Protein AF-A0A1E7RTA3-F1 (afdb_monomer)

Mean predicted aligned error: 4.81 Å

Secondary structure (DSSP, 8-state):
----HHHHHHHHHHHHHHHHHHHH-S-HHHHHHHHHHHHHHHHHHS-HHHHHHHHHHHHHHHHHH-TTSPP--

Foldseek 3Di:
DDWDVVLVVLLVVLLVVLLVCLVVDPDLVVVVVVSCVSLVVSLVVDDPVCNVVSLVSVQVSCCVRPVVHDGDD

Structure (mmCIF, N/CA/C/O backbone):
data_AF-A0A1E7RTA3-F1
#
_entry.id   AF-A0A1E7RTA3-F1
#
loop_
_atom_site.group_PDB
_atom_site.id
_atom_site.type_symbol
_atom_site.label_atom_id
_atom_site.label_alt_id
_atom_site.label_comp_id
_atom_site.label_asym_id
_atom_site.label_entity_id
_atom_site.label_seq_id
_atom_site.pdbx_PDB_ins_code
_atom_site.Cartn_x
_atom_site.Cartn_y
_atom_site.Cartn_z
_atom_site.occupancy
_atom_site.B_iso_or_equiv
_atom_site.auth_seq_id
_atom_site.auth_comp_id
_atom_site.auth_asym_id
_atom_site.auth_atom_id
_atom_site.pdbx_PDB_model_num
ATOM 1 N N . MET A 1 1 ? -13.339 9.028 9.614 1.00 46.47 1 MET A N 1
ATOM 2 C CA . MET A 1 1 ? -12.879 7.959 8.709 1.00 46.47 1 MET A CA 1
ATOM 3 C C . MET A 1 1 ? -11.393 8.165 8.536 1.00 46.47 1 MET A C 1
ATOM 5 O O . MET A 1 1 ? -11.006 9.081 7.834 1.00 46.47 1 MET A O 1
ATOM 9 N N . ASN A 1 2 ? -10.600 7.435 9.308 1.00 64.94 2 ASN A N 1
ATOM 10 C CA . ASN A 1 2 ? -9.145 7.479 9.273 1.00 64.94 2 ASN A CA 1
ATOM 11 C C . ASN A 1 2 ? -8.693 6.028 9.331 1.00 64.94 2 ASN A C 1
ATOM 13 O O . ASN A 1 2 ? -9.218 5.275 10.153 1.00 64.94 2 ASN A O 1
ATOM 17 N N . VAL A 1 3 ? -7.750 5.661 8.473 1.00 75.12 3 VAL A N 1
ATOM 18 C CA . VAL A 1 3 ? -6.952 4.456 8.687 1.00 75.12 3 VAL A CA 1
ATOM 19 C C .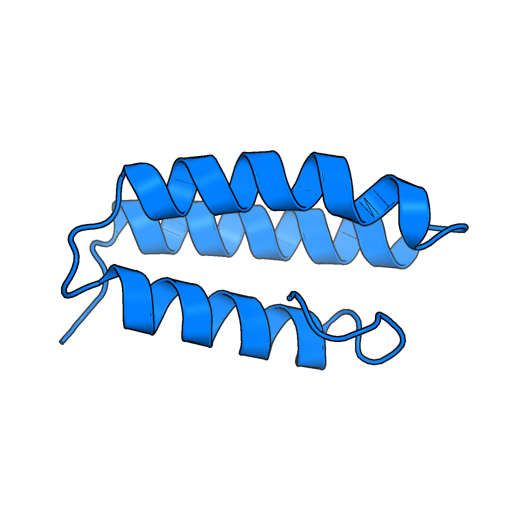 VAL A 1 3 ? -6.218 4.593 10.017 1.00 75.12 3 VAL A C 1
ATOM 21 O O . VAL A 1 3 ? -5.815 5.696 10.405 1.00 75.12 3 VAL A O 1
ATOM 24 N N . ARG A 1 4 ? -6.080 3.488 10.749 1.00 86.06 4 ARG A N 1
ATOM 25 C CA . ARG A 1 4 ? -5.315 3.472 11.999 1.00 86.06 4 ARG A CA 1
ATOM 26 C C . ARG A 1 4 ? -3.913 4.067 11.785 1.00 86.06 4 ARG A C 1
ATOM 28 O O . ARG A 1 4 ? -3.293 3.803 10.753 1.00 86.06 4 ARG A O 1
ATOM 35 N N . PRO A 1 5 ? -3.379 4.830 12.756 1.00 85.25 5 PRO A N 1
ATOM 36 C CA . PRO A 1 5 ? -2.070 5.467 12.623 1.00 85.25 5 PRO A CA 1
ATOM 37 C C . PRO A 1 5 ? -0.940 4.459 12.364 1.00 85.25 5 PRO A C 1
ATOM 39 O O . PRO A 1 5 ? -0.019 4.769 11.620 1.00 85.25 5 PRO A O 1
ATOM 42 N N . GLU A 1 6 ? -1.0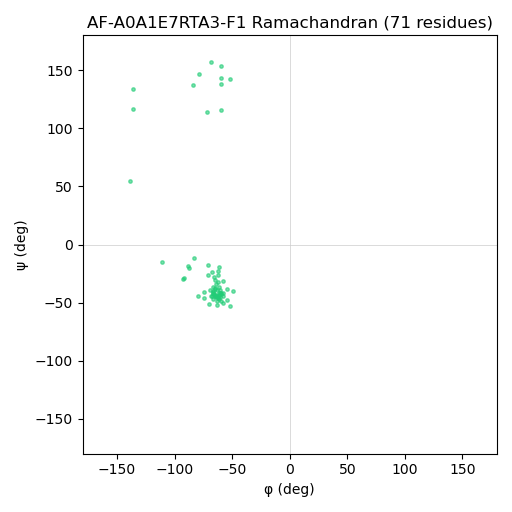34 3.231 12.884 1.00 88.12 6 GLU A N 1
ATOM 43 C CA . GLU A 1 6 ? -0.085 2.153 12.559 1.00 88.12 6 GLU A CA 1
ATOM 44 C C . GLU A 1 6 ? -0.089 1.781 11.070 1.00 88.12 6 GLU A C 1
ATOM 46 O O . GLU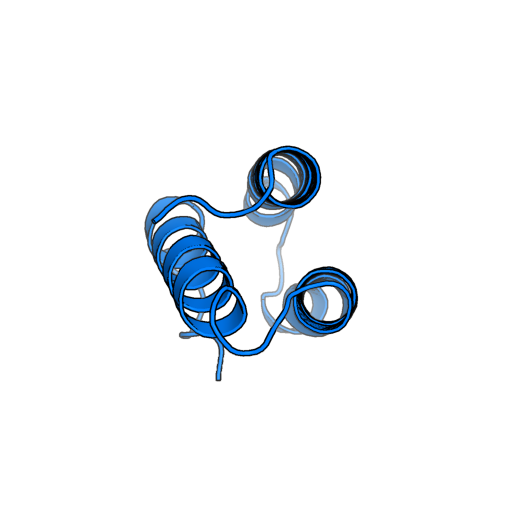 A 1 6 ? 0.973 1.641 10.467 1.00 88.12 6 GLU A O 1
ATOM 51 N N . ILE A 1 7 ? -1.270 1.667 10.457 1.00 88.81 7 ILE A N 1
ATOM 52 C CA . ILE A 1 7 ? -1.403 1.383 9.022 1.00 88.81 7 ILE A CA 1
ATOM 53 C C . ILE A 1 7 ? -0.884 2.562 8.204 1.00 88.81 7 ILE A C 1
ATOM 55 O O . ILE A 1 7 ? -0.188 2.361 7.213 1.00 88.81 7 ILE A O 1
ATOM 59 N N . GLN A 1 8 ? -1.166 3.792 8.640 1.00 87.25 8 GLN A N 1
ATOM 60 C CA . GLN A 1 8 ? -0.649 4.993 7.991 1.00 87.25 8 GLN A CA 1
ATOM 61 C C . GLN A 1 8 ? 0.887 5.021 7.984 1.00 87.25 8 GLN A C 1
ATOM 63 O O . GLN A 1 8 ? 1.472 5.350 6.959 1.00 87.25 8 GLN A O 1
ATOM 68 N N . VAL A 1 9 ? 1.540 4.630 9.084 1.00 89.56 9 VAL A N 1
ATOM 69 C CA . VAL A 1 9 ? 3.009 4.527 9.158 1.00 89.56 9 VAL A CA 1
ATOM 70 C C . VAL A 1 9 ? 3.543 3.423 8.243 1.00 89.56 9 VAL A C 1
ATOM 72 O O . VAL A 1 9 ? 4.551 3.623 7.572 1.00 89.56 9 VAL A O 1
ATOM 75 N N . GLN A 1 10 ? 2.871 2.269 8.168 1.00 89.88 10 GLN A N 1
ATOM 76 C CA . GLN A 1 10 ? 3.265 1.205 7.235 1.00 89.88 10 GLN A CA 1
ATOM 77 C C . GLN A 1 10 ? 3.109 1.632 5.769 1.00 89.88 10 GLN A C 1
ATOM 79 O O . GLN A 1 10 ? 3.954 1.295 4.943 1.00 89.88 10 GLN A O 1
ATOM 84 N N . LEU A 1 11 ? 2.059 2.394 5.450 1.00 89.19 11 LEU A N 1
ATOM 85 C CA . LEU A 1 11 ? 1.842 2.976 4.126 1.00 89.19 11 LEU A CA 1
ATOM 86 C C . LEU A 1 11 ? 2.908 4.011 3.766 1.00 89.19 11 LEU A C 1
ATOM 88 O O . LEU A 1 11 ? 3.409 3.981 2.649 1.00 89.19 11 LEU A O 1
ATOM 92 N N . ASP A 1 12 ? 3.282 4.878 4.702 1.00 89.25 12 ASP A N 1
ATOM 93 C CA . ASP A 1 12 ? 4.340 5.877 4.512 1.00 89.25 12 ASP A CA 1
ATOM 94 C C . ASP A 1 12 ? 5.705 5.198 4.289 1.00 89.25 12 ASP A C 1
ATOM 96 O O . ASP A 1 12 ? 6.418 5.483 3.328 1.00 89.25 12 ASP A O 1
ATOM 100 N N . ALA A 1 13 ? 6.011 4.166 5.083 1.00 89.94 13 ALA A N 1
ATOM 101 C CA . ALA A 1 13 ? 7.204 3.344 4.889 1.00 89.94 13 ALA A CA 1
ATOM 102 C C . ALA A 1 13 ? 7.185 2.570 3.556 1.00 89.94 13 ALA A C 1
ATOM 104 O O . ALA A 1 13 ? 8.240 2.348 2.950 1.00 89.94 13 ALA A O 1
ATOM 105 N N . LEU A 1 14 ? 6.007 2.133 3.095 1.00 89.44 14 LEU A N 1
ATOM 106 C CA . LEU A 1 14 ? 5.835 1.532 1.773 1.00 89.44 14 LEU A CA 1
ATOM 107 C C . LEU A 1 14 ? 6.074 2.572 0.673 1.00 89.44 14 LEU A C 1
ATOM 109 O O . LEU A 1 14 ? 6.758 2.249 -0.295 1.00 89.44 14 LEU A O 1
ATOM 113 N N . GLU A 1 15 ? 5.566 3.797 0.832 1.00 88.62 15 GLU A N 1
ATOM 114 C CA . GLU A 1 15 ? 5.761 4.917 -0.096 1.00 88.62 15 GLU A CA 1
ATOM 115 C C . GLU A 1 15 ? 7.243 5.230 -0.278 1.00 88.62 15 GLU A C 1
ATOM 117 O O . GLU A 1 15 ? 7.744 5.247 -1.404 1.00 88.62 15 GLU A O 1
ATOM 122 N N . GLU A 1 16 ? 7.970 5.385 0.825 1.00 89.62 16 GLU A N 1
ATOM 123 C CA . GLU A 1 16 ? 9.395 5.696 0.802 1.00 89.62 16 GLU A CA 1
ATOM 124 C C . GLU A 1 16 ? 10.187 4.594 0.075 1.00 89.62 16 GLU A C 1
ATOM 126 O O . GLU A 1 16 ? 10.984 4.860 -0.832 1.00 89.62 16 GLU A O 1
ATOM 131 N N . LYS A 1 17 ? 9.894 3.320 0.380 1.00 87.44 17 LYS A N 1
ATOM 132 C CA . LYS A 1 17 ? 10.477 2.169 -0.331 1.00 87.44 17 LYS A CA 1
ATOM 133 C C . LYS A 1 17 ? 10.131 2.182 -1.816 1.00 87.44 17 LYS A C 1
ATOM 135 O O . LYS A 1 17 ? 10.993 1.861 -2.635 1.00 87.44 17 LYS A O 1
ATOM 140 N N . LEU A 1 18 ? 8.904 2.565 -2.165 1.00 84.62 18 LEU A N 1
ATOM 141 C CA . LEU A 1 18 ? 8.439 2.650 -3.542 1.00 84.62 18 LEU A CA 1
ATOM 142 C C . LEU A 1 18 ? 9.246 3.672 -4.340 1.00 84.62 18 LEU A C 1
ATOM 144 O O . LEU A 1 18 ? 9.701 3.347 -5.431 1.00 84.62 18 LEU A O 1
ATOM 148 N N . VAL A 1 19 ? 9.478 4.868 -3.788 1.00 85.62 19 VAL A N 1
ATOM 149 C CA . VAL A 1 19 ? 10.306 5.913 -4.418 1.00 85.62 19 VAL A CA 1
ATOM 150 C C . VAL A 1 19 ? 11.690 5.358 -4.752 1.00 85.62 19 VAL A C 1
ATOM 152 O O . VAL A 1 19 ? 12.178 5.496 -5.876 1.00 85.62 19 VAL A O 1
ATOM 155 N N . HIS A 1 20 ? 12.313 4.674 -3.790 1.00 85.12 20 HIS A N 1
ATOM 156 C CA . HIS A 1 20 ? 13.628 4.067 -3.979 1.00 85.12 20 HIS A CA 1
ATOM 157 C C . HIS A 1 20 ? 13.620 2.912 -4.985 1.00 85.12 20 HIS A C 1
ATOM 159 O O . HIS A 1 20 ? 14.590 2.741 -5.729 1.00 85.12 20 HIS A O 1
ATOM 165 N N . TRP A 1 21 ? 12.556 2.110 -5.014 1.00 86.25 21 TRP A N 1
ATOM 166 C CA . TRP A 1 21 ? 12.406 1.025 -5.974 1.00 86.25 21 TRP A CA 1
ATOM 167 C C . TRP A 1 21 ? 12.180 1.542 -7.382 1.00 86.25 21 TRP A C 1
ATOM 169 O O . TRP A 1 21 ? 12.935 1.151 -8.263 1.00 86.25 21 TRP A O 1
ATOM 179 N N . VAL A 1 22 ? 11.230 2.449 -7.603 1.00 81.94 22 VAL A N 1
ATOM 180 C CA . VAL A 1 22 ? 10.946 3.013 -8.930 1.00 81.94 22 VAL A CA 1
ATOM 181 C C . VAL A 1 22 ? 12.192 3.672 -9.515 1.00 81.94 22 VAL A C 1
ATOM 183 O O . VAL A 1 22 ? 12.536 3.416 -10.663 1.00 81.94 22 VAL A O 1
ATOM 186 N N . ALA A 1 23 ? 12.954 4.407 -8.701 1.00 83.44 23 ALA A N 1
ATOM 187 C CA . ALA A 1 23 ? 14.211 5.012 -9.137 1.00 83.44 23 ALA A CA 1
ATOM 188 C C . ALA A 1 23 ? 15.288 3.990 -9.568 1.00 83.44 23 ALA A C 1
ATOM 190 O O . ALA A 1 23 ? 16.214 4.341 -10.301 1.00 83.44 23 ALA A O 1
ATOM 191 N N . ARG A 1 24 ? 15.216 2.734 -9.101 1.00 80.50 24 ARG A N 1
ATOM 192 C CA . ARG A 1 24 ? 16.214 1.676 -9.370 1.00 80.50 24 ARG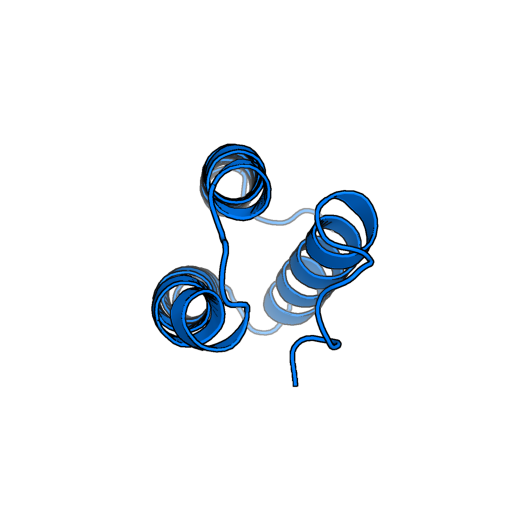 A CA 1
ATOM 193 C C . ARG A 1 24 ? 15.697 0.554 -10.273 1.00 80.50 24 ARG A C 1
ATOM 195 O O . ARG A 1 24 ? 16.499 -0.245 -10.763 1.00 80.50 24 ARG A O 1
ATOM 202 N N . VAL A 1 25 ? 14.389 0.457 -10.477 1.00 72.81 25 VAL A N 1
ATOM 203 C CA . VAL A 1 25 ? 13.738 -0.617 -11.223 1.00 72.81 25 VAL A CA 1
ATOM 204 C C . VAL A 1 25 ? 14.035 -0.448 -12.709 1.00 72.81 25 VAL A C 1
ATOM 206 O O . VAL A 1 25 ? 13.595 0.490 -13.357 1.00 72.81 25 VAL A O 1
ATOM 209 N N . ARG A 1 26 ? 14.786 -1.402 -13.266 1.00 69.06 26 ARG A N 1
ATOM 210 C CA . ARG A 1 26 ? 14.969 -1.546 -14.721 1.00 69.06 26 ARG A CA 1
ATOM 211 C C . ARG A 1 26 ? 13.886 -2.410 -15.372 1.00 69.06 26 ARG A C 1
ATOM 213 O O . ARG A 1 26 ? 13.704 -2.332 -16.581 1.00 69.06 26 ARG A O 1
ATOM 220 N N . HIS A 1 27 ? 13.189 -3.244 -14.588 1.00 75.69 27 HIS A N 1
ATOM 221 C CA . HIS A 1 27 ? 12.151 -4.154 -15.079 1.00 75.69 27 HIS A CA 1
ATOM 222 C C . HIS A 1 27 ? 10.909 -4.159 -14.173 1.00 75.69 27 HIS A C 1
ATOM 224 O O . HIS A 1 27 ? 10.993 -4.641 -13.039 1.00 75.69 27 HIS A O 1
ATOM 230 N N . PRO A 1 28 ? 9.739 -3.728 -14.677 1.00 68.81 28 PRO A N 1
ATOM 231 C CA . PRO A 1 28 ?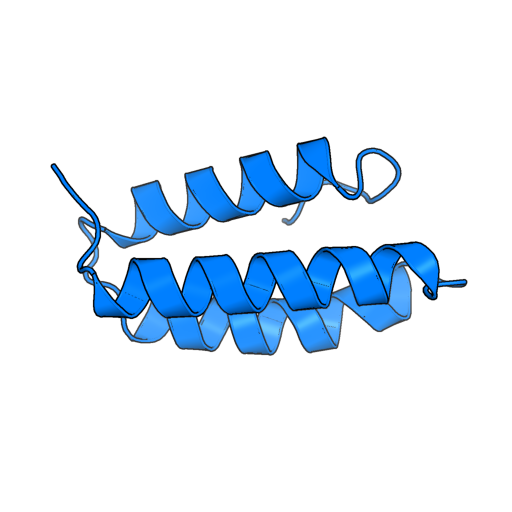 8.503 -3.660 -13.894 1.00 68.81 28 PRO A CA 1
ATOM 232 C C . PRO A 1 28 ? 8.032 -5.035 -13.395 1.00 68.81 28 PRO A C 1
ATOM 234 O O . PRO A 1 28 ? 7.410 -5.139 -12.345 1.00 68.81 28 PRO A O 1
ATOM 237 N N . ALA A 1 29 ? 8.383 -6.116 -14.096 1.00 75.44 29 ALA A N 1
ATOM 238 C CA . ALA A 1 29 ? 7.995 -7.479 -13.731 1.00 75.44 29 ALA A CA 1
ATOM 239 C C . ALA A 1 29 ? 8.639 -7.999 -12.429 1.00 75.44 29 ALA A C 1
ATOM 241 O O . ALA A 1 29 ? 8.083 -8.894 -11.803 1.00 75.44 29 ALA A O 1
ATOM 242 N N . GLN A 1 30 ? 9.793 -7.461 -12.009 1.00 79.44 30 GLN A N 1
ATOM 243 C CA . GLN A 1 30 ? 10.442 -7.872 -10.751 1.00 79.44 30 GLN A CA 1
ATOM 244 C C . GLN A 1 30 ? 9.953 -7.068 -9.540 1.00 79.44 30 GLN A C 1
ATOM 246 O O . GLN A 1 30 ? 10.121 -7.505 -8.405 1.00 79.44 30 GLN A O 1
ATOM 251 N N . PHE A 1 31 ? 9.336 -5.912 -9.784 1.00 83.31 31 PHE A N 1
ATOM 252 C CA . PHE A 1 31 ? 8.811 -5.025 -8.751 1.00 83.31 31 PHE A CA 1
ATOM 253 C C . PHE A 1 31 ? 7.521 -5.574 -8.123 1.00 83.31 31 PHE A C 1
ATOM 255 O O . PHE A 1 31 ? 7.409 -5.634 -6.899 1.00 83.31 31 PHE A O 1
ATOM 262 N N . TRP A 1 32 ? 6.581 -6.033 -8.958 1.00 84.12 32 TRP A N 1
ATOM 263 C CA . TRP A 1 32 ? 5.265 -6.516 -8.525 1.00 84.12 32 TRP A CA 1
ATOM 264 C C . TRP A 1 32 ? 5.289 -7.579 -7.427 1.00 84.12 32 TRP A C 1
ATOM 266 O O . TRP A 1 32 ? 4.678 -7.330 -6.396 1.00 84.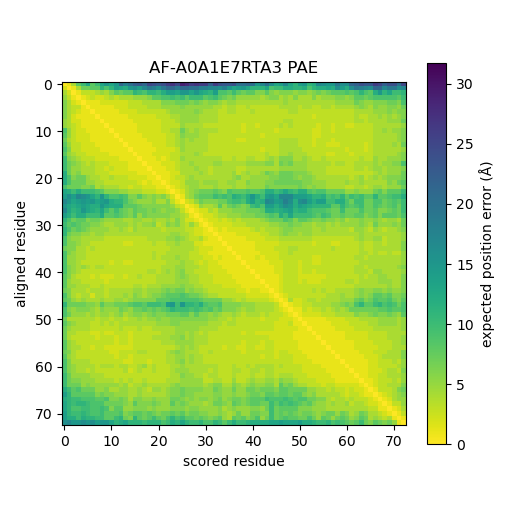12 32 TRP A O 1
ATOM 276 N N . PRO A 1 33 ? 6.019 -8.704 -7.550 1.00 86.44 33 PRO A N 1
ATOM 277 C CA . P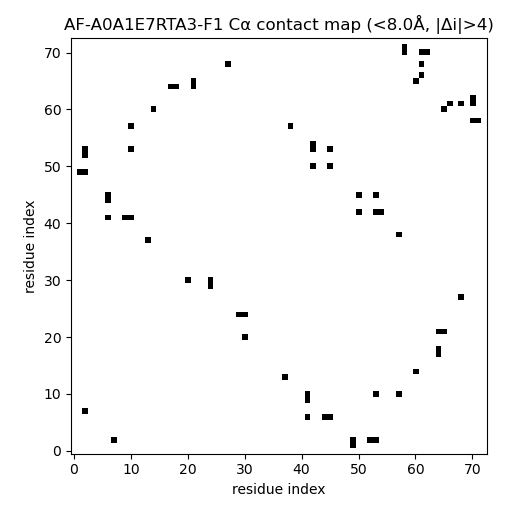RO A 1 33 ? 5.960 -9.751 -6.531 1.00 86.44 33 PRO A CA 1
ATOM 278 C C . PRO A 1 33 ? 6.445 -9.280 -5.153 1.00 86.44 33 PRO A C 1
ATOM 280 O O . PRO A 1 33 ? 5.928 -9.730 -4.138 1.00 86.44 33 PRO A O 1
ATOM 283 N N . GLN A 1 34 ? 7.414 -8.359 -5.088 1.00 84.69 34 GLN A N 1
ATOM 284 C CA . GLN A 1 34 ? 7.882 -7.803 -3.811 1.00 84.69 34 GLN A CA 1
ATOM 285 C C . GLN A 1 34 ? 6.870 -6.821 -3.220 1.00 84.69 34 GLN A C 1
ATOM 287 O O . GLN A 1 34 ? 6.622 -6.815 -2.015 1.00 84.69 34 GLN A O 1
ATOM 292 N N . PHE A 1 35 ? 6.280 -5.999 -4.083 1.00 87.56 35 PHE A N 1
ATOM 293 C CA . PHE A 1 35 ? 5.277 -5.023 -3.700 1.00 87.56 35 PHE A CA 1
ATOM 294 C C . PHE A 1 35 ? 3.965 -5.677 -3.251 1.00 87.56 35 PHE A C 1
ATOM 296 O O . PHE A 1 35 ? 3.425 -5.292 -2.220 1.00 87.56 35 PHE A O 1
ATOM 303 N N . GLU A 1 36 ? 3.474 -6.684 -3.975 1.00 87.94 36 GLU A N 1
ATOM 304 C CA . GLU A 1 36 ? 2.240 -7.409 -3.656 1.00 87.94 36 GLU A CA 1
ATOM 305 C C . GLU A 1 36 ? 2.321 -8.115 -2.306 1.00 87.94 36 GLU A C 1
ATOM 307 O O . GLU A 1 36 ? 1.337 -8.121 -1.574 1.00 87.94 36 GLU A O 1
ATOM 312 N N . VAL A 1 37 ? 3.491 -8.651 -1.943 1.00 89.06 37 VAL A N 1
ATOM 313 C CA . VAL A 1 37 ? 3.707 -9.235 -0.613 1.00 89.06 37 VAL A CA 1
ATOM 314 C C . VAL A 1 37 ? 3.554 -8.163 0.466 1.00 89.06 37 VAL A C 1
ATOM 316 O O . VAL A 1 37 ? 2.750 -8.335 1.373 1.00 89.06 37 VAL A O 1
ATOM 319 N N . LEU A 1 38 ? 4.245 -7.024 0.350 1.00 8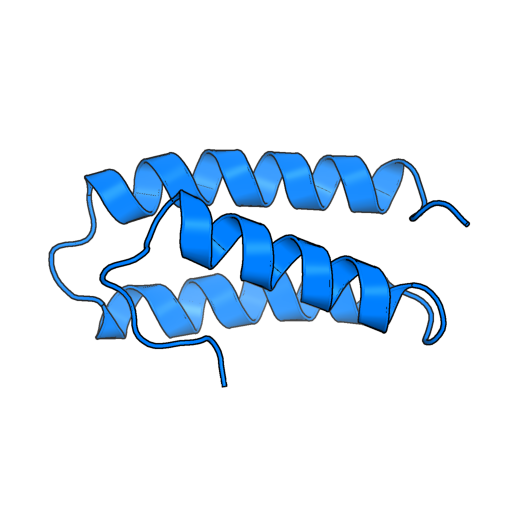9.00 38 LEU A N 1
ATOM 320 C CA . LEU A 1 38 ? 4.144 -5.949 1.349 1.00 89.00 38 LEU A CA 1
ATOM 321 C C . LEU A 1 38 ? 2.741 -5.337 1.418 1.00 89.00 38 LEU A C 1
ATOM 323 O O . LEU A 1 38 ? 2.202 -5.124 2.500 1.00 89.00 38 LEU A O 1
ATOM 327 N N . ALA A 1 39 ? 2.138 -5.056 0.265 1.00 88.94 39 ALA A N 1
ATOM 328 C CA . ALA A 1 39 ? 0.790 -4.517 0.191 1.00 88.94 39 ALA A CA 1
ATOM 329 C C . ALA A 1 39 ? -0.236 -5.523 0.735 1.00 88.94 39 ALA A C 1
ATOM 331 O O . ALA A 1 39 ? -1.168 -5.126 1.430 1.00 88.94 39 ALA A O 1
ATOM 332 N N . GLY A 1 40 ? -0.045 -6.817 0.468 1.00 88.19 40 GLY A N 1
ATOM 333 C CA . GLY A 1 40 ? -0.845 -7.908 1.014 1.00 88.19 40 GLY A CA 1
ATOM 334 C C . GLY A 1 40 ? -0.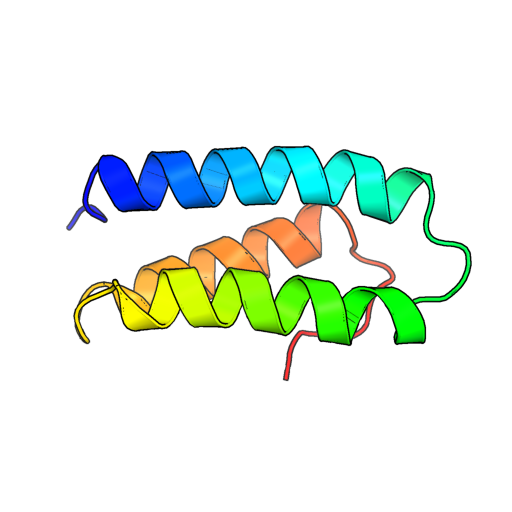771 -7.976 2.536 1.00 88.19 40 GLY A C 1
ATOM 335 O O . GLY A 1 40 ? -1.818 -8.006 3.174 1.00 88.19 40 GLY A O 1
ATOM 336 N N . GLU A 1 41 ? 0.429 -7.899 3.114 1.00 90.69 41 GLU A N 1
ATOM 337 C CA . GLU A 1 41 ? 0.647 -7.888 4.570 1.00 90.69 41 GLU A CA 1
ATOM 338 C C . GLU A 1 41 ? -0.033 -6.688 5.246 1.00 90.69 41 GLU A C 1
ATOM 340 O O . GLU A 1 41 ? -0.656 -6.824 6.300 1.00 90.69 41 GLU A O 1
ATOM 345 N N . ILE A 1 42 ? 0.038 -5.500 4.634 1.00 89.25 42 ILE A N 1
ATOM 346 C CA . ILE A 1 42 ? -0.652 -4.308 5.148 1.00 89.25 42 ILE A CA 1
ATOM 347 C C . ILE A 1 42 ? -2.166 -4.507 5.051 1.00 89.25 42 ILE A C 1
ATOM 349 O O . ILE A 1 42 ? -2.890 -4.263 6.015 1.00 89.25 42 ILE A O 1
ATOM 353 N N . LEU A 1 43 ? -2.664 -4.978 3.904 1.00 88.38 43 LEU A N 1
ATOM 354 C CA . LEU A 1 43 ? -4.091 -5.213 3.688 1.00 88.38 43 LEU A CA 1
ATOM 355 C C . LEU A 1 43 ? -4.654 -6.334 4.567 1.00 88.38 43 LEU A C 1
ATOM 357 O O . LEU A 1 43 ? -5.853 -6.312 4.832 1.00 88.38 43 LEU A O 1
ATOM 361 N N . ASP A 1 44 ? -3.851 -7.317 4.965 1.00 89.75 44 ASP A N 1
ATOM 362 C CA . ASP A 1 44 ? -4.243 -8.385 5.890 1.00 89.75 44 ASP A CA 1
ATOM 363 C C . ASP A 1 44 ? -4.455 -7.853 7.313 1.00 89.75 44 ASP A C 1
ATOM 365 O O . ASP A 1 44 ? -5.448 -8.177 7.961 1.00 89.75 44 ASP A O 1
ATOM 369 N N . GLN A 1 45 ? -3.600 -6.922 7.744 1.00 87.31 45 GLN A N 1
ATOM 370 C CA . GLN A 1 45 ? -3.738 -6.223 9.025 1.00 87.31 45 GLN A CA 1
ATOM 371 C C . GLN A 1 45 ? -4.910 -5.223 9.054 1.00 87.31 45 GLN A C 1
ATOM 373 O O . GLN A 1 45 ? -5.342 -4.789 10.130 1.00 87.31 45 GLN A O 1
ATOM 378 N N . CYS A 1 46 ? -5.426 -4.825 7.886 1.00 88.75 46 CYS A N 1
ATOM 379 C CA . CYS A 1 46 ? -6.514 -3.860 7.759 1.00 88.75 46 CYS A CA 1
ATOM 380 C C . CYS A 1 46 ? -7.892 -4.505 7.910 1.00 88.75 46 CYS A C 1
ATOM 382 O O . CYS A 1 46 ? -8.205 -5.524 7.291 1.00 88.75 46 CYS A O 1
ATOM 384 N N . GLU A 1 47 ? -8.782 -3.836 8.644 1.00 85.69 47 GLU A N 1
ATOM 385 C CA . GLU A 1 47 ? -10.184 -4.239 8.674 1.00 85.69 47 GLU A CA 1
ATOM 386 C C . GLU A 1 47 ? -10.848 -3.992 7.315 1.00 85.69 47 GLU A C 1
ATOM 388 O O . GLU A 1 47 ? -10.432 -3.121 6.550 1.00 85.69 47 GLU A O 1
ATOM 393 N N . ARG A 1 48 ? -11.937 -4.713 7.016 1.00 80.50 48 ARG A N 1
ATOM 394 C CA . ARG A 1 48 ? -12.689 -4.568 5.753 1.00 80.50 48 ARG A CA 1
ATOM 395 C C . ARG A 1 48 ? -13.026 -3.108 5.415 1.00 80.50 48 ARG A C 1
ATOM 397 O O . ARG A 1 48 ? -12.891 -2.726 4.260 1.00 80.50 48 ARG A O 1
ATOM 404 N N . SER A 1 49 ? -13.392 -2.311 6.419 1.00 81.56 49 SER A N 1
ATOM 405 C CA . SER A 1 49 ? -13.738 -0.888 6.276 1.00 81.56 49 SER A CA 1
ATOM 406 C C . SER A 1 49 ? -12.541 0.021 5.958 1.00 81.56 49 SER A C 1
ATOM 408 O O . SER A 1 49 ? -12.713 1.089 5.375 1.00 81.56 49 SER A O 1
ATOM 410 N N . GLU A 1 50 ? -11.328 -0.378 6.347 1.00 86.38 50 GLU A N 1
ATOM 411 C CA . GLU A 1 50 ? -10.082 0.354 6.079 1.00 86.38 50 GLU A CA 1
ATOM 412 C C . GLU A 1 50 ? -9.419 -0.126 4.785 1.00 86.38 50 GLU A C 1
ATOM 414 O O . GLU A 1 50 ? -8.779 0.653 4.085 1.00 86.38 50 GLU A O 1
ATOM 419 N N . ARG A 1 51 ? -9.608 -1.401 4.430 1.00 86.56 51 ARG A N 1
ATOM 420 C CA . ARG A 1 51 ? -8.986 -2.070 3.280 1.00 86.56 51 ARG A CA 1
ATOM 421 C C . ARG A 1 51 ? -9.234 -1.332 1.967 1.00 86.56 51 ARG A C 1
ATOM 423 O O . ARG A 1 51 ? -8.330 -1.221 1.145 1.00 86.56 51 ARG A O 1
ATOM 430 N N . GLU A 1 52 ? -10.436 -0.786 1.787 1.00 86.75 52 GLU A N 1
ATOM 431 C CA . GLU A 1 52 ? -10.779 0.028 0.615 1.00 86.75 52 GLU A CA 1
ATOM 432 C C . GLU A 1 52 ? -9.997 1.349 0.577 1.00 86.75 52 GLU A C 1
ATOM 434 O O . GLU A 1 52 ? -9.480 1.722 -0.475 1.00 86.75 52 GLU A O 1
ATOM 439 N N . GLN A 1 53 ? -9.841 2.023 1.721 1.00 86.56 53 GLN A N 1
ATOM 440 C CA . GLN A 1 53 ? -9.065 3.266 1.826 1.00 86.56 53 GLN A CA 1
ATOM 441 C C . GLN A 1 53 ? -7.575 3.017 1.603 1.00 86.56 53 GLN A C 1
ATOM 443 O O . GLN A 1 53 ? -6.936 3.741 0.848 1.00 86.56 53 GLN A O 1
ATOM 448 N N . VAL A 1 54 ? -7.034 1.963 2.210 1.00 88.69 54 VAL A N 1
ATOM 449 C CA . VAL A 1 54 ? -5.633 1.551 2.063 1.00 88.69 54 VAL A CA 1
ATOM 450 C C . VAL A 1 54 ? -5.344 1.189 0.612 1.00 88.69 54 VAL A C 1
ATOM 452 O O . VAL A 1 54 ? -4.376 1.674 0.035 1.00 88.69 54 VAL A O 1
ATOM 455 N N . ARG A 1 55 ? -6.230 0.424 -0.036 1.00 88.25 55 ARG A N 1
ATOM 456 C CA . ARG A 1 55 ? -6.099 0.101 -1.462 1.00 88.25 55 ARG A CA 1
ATOM 457 C C . ARG A 1 55 ? -6.181 1.344 -2.352 1.00 88.25 55 ARG A C 1
ATOM 459 O O . ARG A 1 55 ? -5.446 1.425 -3.336 1.00 88.25 55 ARG A O 1
ATOM 466 N N . ALA A 1 56 ? -7.059 2.296 -2.036 1.00 88.38 56 ALA A N 1
ATOM 467 C CA . ALA A 1 56 ? -7.153 3.560 -2.764 1.00 88.38 56 ALA A CA 1
ATOM 468 C C . ALA A 1 56 ? -5.875 4.399 -2.601 1.00 88.38 56 ALA A C 1
ATOM 470 O O . ALA A 1 56 ? -5.340 4.888 -3.594 1.00 88.38 56 ALA A O 1
ATOM 471 N N . TYR A 1 57 ? -5.341 4.490 -1.380 1.00 88.81 57 TYR A N 1
ATOM 472 C CA . TYR A 1 57 ? -4.090 5.188 -1.087 1.00 88.81 57 TYR A CA 1
ATOM 473 C C . TYR A 1 57 ? -2.918 4.582 -1.863 1.00 88.81 57 TYR A C 1
ATOM 475 O O . TYR A 1 57 ? -2.205 5.295 -2.565 1.00 88.81 57 TYR A O 1
ATOM 483 N N . ILE A 1 58 ? -2.778 3.255 -1.819 1.00 88.56 58 ILE A N 1
ATOM 484 C CA . ILE A 1 58 ? -1.730 2.530 -2.540 1.00 88.56 58 ILE A CA 1
ATOM 485 C C . ILE A 1 58 ? -1.822 2.772 -4.059 1.00 88.56 58 ILE A C 1
ATOM 487 O O . ILE A 1 58 ? -0.803 3.010 -4.706 1.00 88.56 58 ILE A O 1
ATOM 491 N N . GLN A 1 59 ? -3.026 2.761 -4.641 1.00 87.88 59 GLN A N 1
ATOM 492 C CA . GLN A 1 59 ? -3.214 3.085 -6.063 1.00 87.88 59 GLN A CA 1
ATOM 493 C C . GLN A 1 59 ? -2.841 4.534 -6.391 1.00 87.88 59 GLN A C 1
ATOM 495 O O . GLN A 1 59 ? -2.164 4.775 -7.390 1.00 87.88 59 GLN A O 1
ATOM 500 N N . SER A 1 60 ? -3.260 5.502 -5.571 1.00 89.12 60 SER A N 1
ATOM 501 C CA . SER A 1 60 ? -2.892 6.909 -5.764 1.00 89.12 60 SER A CA 1
ATOM 502 C C . SER A 1 60 ? -1.380 7.118 -5.677 1.00 89.12 60 SER A C 1
ATOM 504 O O . SER A 1 60 ? -0.813 7.835 -6.500 1.00 89.12 60 SER A O 1
ATOM 506 N N . MET A 1 61 ? -0.730 6.454 -4.726 1.00 88.44 61 MET A N 1
ATOM 507 C CA . MET A 1 61 ? 0.716 6.468 -4.538 1.00 88.44 61 MET A CA 1
ATOM 508 C C . MET A 1 61 ? 1.451 5.875 -5.745 1.00 88.44 61 MET A C 1
ATOM 510 O O . MET A 1 61 ? 2.344 6.521 -6.290 1.00 88.44 61 MET A O 1
ATOM 514 N N . LEU A 1 62 ? 1.033 4.700 -6.232 1.00 86.31 62 LEU A N 1
ATOM 515 C CA . LEU A 1 62 ? 1.574 4.093 -7.454 1.00 86.31 62 LEU A CA 1
ATOM 516 C C . LEU A 1 62 ? 1.415 5.014 -8.666 1.00 86.31 62 LEU A C 1
ATOM 518 O O . LEU A 1 62 ? 2.367 5.206 -9.410 1.00 86.31 62 LEU A O 1
ATOM 522 N N . ASN A 1 63 ? 0.248 5.633 -8.842 1.00 87.25 63 ASN A N 1
ATOM 523 C CA . ASN A 1 63 ? 0.009 6.546 -9.961 1.00 87.25 63 ASN A CA 1
ATOM 524 C C . ASN A 1 63 ? 0.886 7.811 -9.881 1.00 87.25 63 ASN A C 1
ATOM 526 O O . ASN A 1 63 ? 1.258 8.385 -10.900 1.00 87.25 63 ASN A O 1
ATOM 530 N N . ARG A 1 64 ? 1.234 8.254 -8.667 1.00 87.00 64 ARG A N 1
ATOM 531 C CA . ARG A 1 64 ? 2.086 9.429 -8.447 1.00 87.00 64 ARG A CA 1
ATOM 532 C C . ARG A 1 64 ? 3.567 9.124 -8.644 1.00 87.00 64 ARG A C 1
ATOM 534 O O . ARG A 1 64 ? 4.281 9.928 -9.234 1.00 87.00 64 ARG A O 1
ATOM 541 N N . LEU A 1 65 ? 4.021 8.004 -8.095 1.00 84.31 65 LEU A N 1
ATOM 542 C CA . LEU A 1 65 ? 5.434 7.645 -8.025 1.00 84.31 65 LEU A CA 1
ATOM 543 C C . LEU A 1 65 ? 5.893 6.811 -9.214 1.00 84.31 65 LEU A C 1
ATOM 545 O O . LEU A 1 65 ? 7.060 6.874 -9.576 1.00 84.31 65 LEU A O 1
ATOM 549 N N . ALA A 1 66 ? 4.987 6.040 -9.806 1.00 80.62 66 ALA A N 1
ATOM 550 C CA . ALA A 1 66 ? 5.270 5.074 -10.852 1.00 80.62 66 ALA A CA 1
ATOM 551 C C . ALA A 1 66 ? 4.200 5.105 -11.967 1.00 80.62 66 ALA A C 1
ATOM 553 O O . ALA A 1 66 ? 3.629 4.063 -12.292 1.00 80.62 66 ALA A O 1
ATOM 554 N N . PRO A 1 67 ? 3.916 6.273 -12.579 1.00 81.00 67 PRO A N 1
ATOM 555 C CA . PRO A 1 67 ? 2.876 6.403 -13.610 1.00 81.00 67 PRO A CA 1
ATOM 556 C C . PRO A 1 67 ? 3.135 5.538 -14.856 1.00 81.00 67 PRO A C 1
ATOM 558 O O . PRO A 1 67 ? 2.228 5.270 -15.638 1.00 81.00 67 PRO A O 1
ATOM 561 N N . GLU A 1 68 ? 4.384 5.117 -15.054 1.00 79.69 68 GLU A N 1
ATOM 562 C CA . GLU A 1 68 ? 4.833 4.236 -16.134 1.00 79.69 68 GLU A CA 1
ATOM 563 C C . GLU A 1 68 ? 4.619 2.738 -15.853 1.00 79.69 68 GLU A C 1
ATOM 565 O O . GLU A 1 68 ? 4.732 1.916 -16.766 1.00 79.69 68 GLU A O 1
ATOM 570 N N . LEU A 1 69 ? 4.290 2.363 -14.611 1.00 76.44 69 LEU A N 1
ATOM 571 C CA . LEU A 1 69 ? 3.916 0.994 -14.277 1.00 76.44 69 LEU A CA 1
ATOM 572 C C . LEU A 1 69 ? 2.459 0.720 -14.676 1.00 76.44 69 LEU A C 1
ATOM 574 O O . LEU A 1 69 ? 1.605 1.603 -14.578 1.00 76.44 69 LEU A O 1
ATOM 578 N N . PRO A 1 70 ? 2.134 -0.517 -15.097 1.00 78.06 70 PRO A N 1
ATOM 579 C CA . PRO A 1 70 ? 0.744 -0.898 -15.304 1.00 78.06 70 PRO A CA 1
ATOM 580 C C . PRO A 1 70 ? -0.054 -0.755 -13.995 1.00 78.06 70 PRO A C 1
ATOM 582 O O . PRO A 1 70 ? 0.515 -0.862 -12.911 1.00 78.06 70 PRO A O 1
ATOM 585 N N . PRO A 1 71 ? -1.376 -0.535 -14.058 1.00 72.88 71 PRO A N 1
ATOM 586 C CA . PRO A 1 71 ? -2.190 -0.455 -12.852 1.00 72.88 71 PRO A CA 1
ATOM 587 C C . PRO A 1 71 ? -2.109 -1.763 -12.056 1.00 72.88 71 PRO A C 1
ATOM 589 O O . PRO A 1 71 ? -2.163 -2.853 -12.632 1.00 72.88 71 PRO A O 1
ATOM 592 N N . TRP A 1 72 ? -2.003 -1.637 -10.730 1.00 75.44 72 TRP A N 1
ATOM 593 C CA . TRP A 1 72 ? -2.050 -2.770 -9.806 1.00 75.44 72 TRP A CA 1
ATOM 594 C C . TRP A 1 72 ? -3.399 -3.488 -9.957 1.00 75.44 72 TRP A C 1
ATOM 596 O O . TRP A 1 72 ? -4.447 -2.870 -9.747 1.00 75.44 72 TRP A O 1
ATOM 606 N N . ARG A 1 73 ? -3.368 -4.750 -10.408 1.00 63.47 73 ARG A N 1
ATOM 607 C CA . ARG A 1 73 ? -4.564 -5.561 -10.690 1.00 63.47 73 ARG A CA 1
ATOM 608 C C . ARG A 1 73 ? -5.141 -6.185 -9.429 1.00 63.47 73 ARG A C 1
ATOM 610 O O . ARG A 1 73 ? -4.351 -6.747 -8.649 1.00 63.47 73 ARG A O 1
#

Sequence (73 aa):
MNVRPEIQVQLDALEEKLVHWVARVRHPAQFWPQFEVLAGEILDQCERSEREQVRAYIQSMLNRLAPELPPWR

Solvent-accessible surface area (backbone atoms only — not comparable to full-atom values): 4411 Å² total; per-residue (Å²): 143,74,69,55,68,70,58,50,52,53,49,50,56,48,48,56,51,44,54,59,43,56,78,67,58,88,50,74,81,70,49,49,69,60,46,50,52,54,53,47,57,54,47,67,76,35,52,80,88,39,34,59,55,53,52,48,50,53,49,54,50,42,54,71,70,39,66,87,52,78,80,90,126

pLDDT: mean 83.72, std 7.58, range [46.47, 90.69]

Radius of gyration: 11.97 Å; Cα contacts (8 Å, |Δi|>4): 35; chains: 1; bounding box: 30×19×29 Å

Nearest PDB structures (foldseek):
  7jh6-assembly4_D  TM=3.454E-01  e=2.024E+00  synthetic construct
  3fav-assembly2_C  TM=4.293E-01  e=6.859E+00  Mycobacterium tuberculosis H37Rv
  9fkd-assembly1_B  TM=4.289E-01  e=8.869E+00  synthetic construct
  5eiu-assembly1_D  TM=4.265E-01  e=8.869E+00  Macaca mulatta